Protein AF-A0A976HE38-F1 (afdb_monomer_lite)

Sequence (106 aa):
MKALRLGLVLALLPFAAVAQDRTQTLADIRAELAGLAAEFNALKAELVSSGAAATGAAGGDALQRMDTIEAELSRLTARTEEVELKLNRVVADGTNRIGDIEYRLC

Foldseek 3Di:
DVVVVVVVVVVCVVVVVVVVPPPDDLVNVLVVLVVVLVVLVVVLVVLVVVCVCVPDDVSVVVNVVSVVVNVVSVVVNVVSVVVVVVVVVVVVVVVVVVVVVVVVVD

Secondary structure (DSSP, 8-state):
-HHHHHHHHHTTHHHHHTTS-----HHHHHHHHHHHHHHHHHHHHHHHHTTGGGSSHHHHHHHHHHHHHHHHHHHHHHHHHHHHHHHHHHHHHHHHHHHHHHHHH-

Structure (mmCIF, N/CA/C/O backbone):
data_AF-A0A976HE38-F1
#
_entry.id   AF-A0A976HE38-F1
#
loop_
_atom_site.group_PDB
_atom_site.id
_atom_site.type_symbol
_atom_site.label_atom_id
_atom_site.label_alt_id
_atom_site.label_comp_id
_atom_site.label_asym_id
_atom_site.label_entity_id
_atom_site.label_seq_id
_atom_site.pdbx_PDB_ins_code
_atom_site.Cartn_x
_atom_site.Cartn_y
_atom_site.Cartn_z
_atom_site.occupancy
_atom_site.B_iso_or_equiv
_atom_site.auth_seq_id
_atom_site.auth_comp_id
_atom_site.auth_asym_id
_atom_site.auth_atom_id
_atom_site.pdbx_PDB_model_num
ATOM 1 N N . MET A 1 1 ? -21.098 43.711 -6.796 1.00 48.41 1 MET A N 1
ATOM 2 C CA . MET A 1 1 ? -21.158 42.443 -7.570 1.00 48.41 1 MET A CA 1
ATOM 3 C C . MET A 1 1 ? -19.805 41.931 -8.090 1.00 48.41 1 MET A C 1
ATOM 5 O O . MET A 1 1 ? -19.678 40.727 -8.250 1.00 48.41 1 MET A O 1
ATOM 9 N N . LYS A 1 2 ? -18.779 42.773 -8.327 1.00 43.78 2 LYS A N 1
ATOM 10 C CA . LYS A 1 2 ? -17.435 42.308 -8.752 1.00 43.78 2 LYS A CA 1
ATOM 11 C C . LYS A 1 2 ? -16.617 41.637 -7.629 1.00 43.78 2 LYS A C 1
ATOM 13 O O . LYS A 1 2 ? -15.990 40.618 -7.880 1.00 43.78 2 LYS A O 1
ATOM 18 N N . ALA A 1 3 ? -16.699 42.139 -6.392 1.00 51.00 3 ALA A N 1
ATOM 19 C CA . ALA A 1 3 ? -15.978 41.575 -5.240 1.00 51.00 3 ALA A CA 1
ATOM 20 C C . ALA A 1 3 ? -16.433 40.148 -4.864 1.00 51.00 3 ALA A C 1
ATOM 22 O O . ALA A 1 3 ? -15.611 39.311 -4.509 1.00 51.00 3 ALA A O 1
ATOM 23 N N . LEU A 1 4 ? -17.725 39.838 -5.038 1.00 49.28 4 LEU A N 1
ATOM 24 C CA . LEU A 1 4 ? -18.277 38.503 -4.772 1.00 49.28 4 LEU A CA 1
ATOM 25 C C . LEU A 1 4 ? -17.780 37.452 -5.784 1.00 49.28 4 LEU A C 1
ATOM 27 O O . LEU A 1 4 ? -17.608 36.289 -5.440 1.00 49.28 4 LEU A O 1
ATOM 31 N N . ARG A 1 5 ? -17.494 37.872 -7.026 1.00 51.00 5 ARG A N 1
ATOM 32 C CA . ARG A 1 5 ? -16.925 36.998 -8.064 1.00 51.00 5 ARG A CA 1
ATOM 33 C C . ARG A 1 5 ? -15.441 36.703 -7.826 1.00 51.00 5 ARG A C 1
ATOM 35 O O . ARG A 1 5 ? -14.992 35.624 -8.183 1.00 51.00 5 ARG A O 1
ATOM 42 N N . LEU A 1 6 ? -14.704 37.625 -7.196 1.00 52.66 6 LEU A N 1
ATOM 43 C CA . LEU A 1 6 ? -13.288 37.431 -6.860 1.00 52.66 6 LEU A CA 1
ATOM 44 C C . LEU A 1 6 ? -13.101 36.449 -5.687 1.00 52.66 6 LEU A C 1
ATOM 46 O O . LEU A 1 6 ? -12.193 35.625 -5.717 1.00 52.66 6 LEU A O 1
ATOM 50 N N . GLY A 1 7 ? -13.993 36.493 -4.689 1.00 54.31 7 GLY A N 1
ATOM 51 C CA . GLY A 1 7 ? -13.954 35.583 -3.535 1.00 54.31 7 GLY A CA 1
ATOM 52 C C . GLY A 1 7 ? -14.257 34.122 -3.887 1.00 54.31 7 GLY A C 1
ATOM 53 O O . GLY A 1 7 ? -13.636 33.219 -3.335 1.00 54.31 7 GLY A O 1
ATOM 54 N N . LEU A 1 8 ? -15.149 33.884 -4.856 1.00 54.16 8 LEU A N 1
ATOM 55 C CA . LEU A 1 8 ? -15.492 32.530 -5.310 1.00 54.16 8 LEU A CA 1
ATOM 56 C C . LEU A 1 8 ? -14.338 31.853 -6.072 1.00 54.16 8 LEU A C 1
ATOM 58 O O . LEU A 1 8 ? -14.164 30.644 -5.971 1.00 54.16 8 LEU A O 1
ATOM 62 N N . VAL A 1 9 ? -13.521 32.627 -6.795 1.00 59.25 9 VAL A N 1
ATOM 63 C CA . VAL A 1 9 ? -12.341 32.110 -7.512 1.00 59.25 9 VAL A CA 1
ATOM 64 C C . VAL A 1 9 ? -11.198 31.793 -6.542 1.00 59.25 9 VAL A C 1
ATOM 66 O O . VAL A 1 9 ? -10.513 30.791 -6.718 1.00 59.25 9 VAL A O 1
ATOM 69 N N . LEU A 1 10 ? -11.027 32.588 -5.479 1.00 57.78 10 LEU A N 1
ATOM 70 C CA . LEU A 1 10 ? -9.978 32.36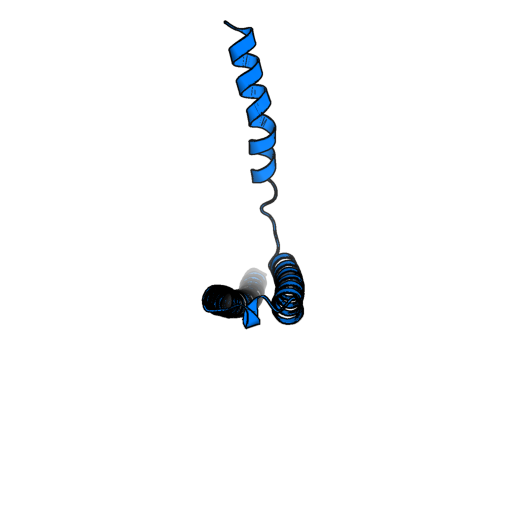7 -4.476 1.00 57.78 10 LEU A CA 1
ATOM 71 C C . LEU A 1 10 ? -10.250 31.128 -3.598 1.00 57.78 10 LEU A C 1
ATOM 73 O O . LEU A 1 10 ? -9.314 30.442 -3.197 1.00 57.78 10 LEU A O 1
ATOM 77 N N . ALA A 1 11 ? -11.524 30.805 -3.351 1.00 59.66 11 ALA A N 1
ATOM 78 C CA . ALA A 1 11 ? -11.938 29.623 -2.589 1.00 59.66 11 ALA A CA 1
ATOM 79 C C . ALA A 1 11 ? -11.774 28.293 -3.353 1.00 59.66 11 ALA A C 1
ATOM 81 O O . ALA A 1 11 ? -11.786 27.231 -2.736 1.00 59.66 11 ALA A O 1
ATOM 82 N N . LEU A 1 12 ? -11.601 28.338 -4.680 1.00 55.34 12 LEU A N 1
ATOM 83 C CA . LEU A 1 12 ? -11.386 27.157 -5.530 1.00 55.34 12 LEU A CA 1
ATOM 84 C C . LEU A 1 12 ? -9.898 26.818 -5.739 1.00 55.34 12 LEU A C 1
ATOM 86 O O . LEU A 1 12 ? -9.580 25.714 -6.177 1.00 55.34 12 LEU A O 1
ATOM 90 N N . LEU A 1 13 ? -8.980 27.723 -5.381 1.00 56.34 13 LEU A N 1
ATOM 91 C CA . LEU A 1 13 ? -7.531 27.495 -5.454 1.00 56.34 13 LEU A CA 1
ATOM 92 C C . LEU A 1 13 ? -7.018 26.286 -4.642 1.00 56.34 13 LEU A C 1
ATOM 94 O O . LEU A 1 13 ? -6.196 25.548 -5.188 1.00 56.34 13 LEU A O 1
ATOM 98 N N . PRO A 1 14 ? -7.479 25.998 -3.404 1.00 56.34 14 PRO A N 1
ATOM 99 C CA . PRO A 1 14 ? -6.986 24.829 -2.671 1.00 56.34 14 PRO A CA 1
ATOM 100 C C . PRO A 1 14 ? -7.443 23.501 -3.297 1.00 56.34 14 PRO A C 1
ATOM 102 O O . PRO A 1 14 ? -6.796 22.478 -3.098 1.00 56.34 14 PRO A O 1
ATOM 105 N N . PHE A 1 15 ? -8.509 23.509 -4.108 1.00 51.31 15 PHE A N 1
ATOM 106 C CA . PHE A 1 15 ? -8.993 22.315 -4.807 1.00 51.31 15 PHE A CA 1
ATOM 107 C C . PHE A 1 15 ? -8.173 21.987 -6.065 1.00 51.31 15 PHE A C 1
ATOM 109 O O . PHE A 1 15 ? -8.123 20.838 -6.493 1.00 51.31 15 PHE A O 1
ATOM 116 N N . ALA A 1 16 ? -7.491 22.978 -6.646 1.00 52.09 16 ALA A N 1
ATOM 117 C CA . ALA A 1 16 ? -6.555 22.757 -7.748 1.00 52.09 16 ALA A CA 1
ATOM 118 C C . ALA A 1 16 ? -5.206 22.189 -7.263 1.00 52.09 16 ALA A C 1
ATOM 120 O O . ALA A 1 16 ? -4.533 21.488 -8.017 1.00 52.09 16 ALA A O 1
ATOM 121 N N . ALA A 1 17 ? -4.831 22.436 -6.001 1.00 51.31 17 ALA A N 1
ATOM 122 C CA . ALA A 1 17 ? -3.572 21.960 -5.422 1.00 51.31 17 ALA A CA 1
ATOM 123 C C . ALA A 1 17 ? -3.561 20.441 -5.153 1.00 51.31 17 ALA A C 1
ATOM 125 O O . ALA A 1 17 ? -2.534 19.797 -5.341 1.00 51.31 17 ALA A O 1
ATOM 126 N N . VAL A 1 18 ? -4.708 19.837 -4.817 1.00 53.69 18 VAL A N 1
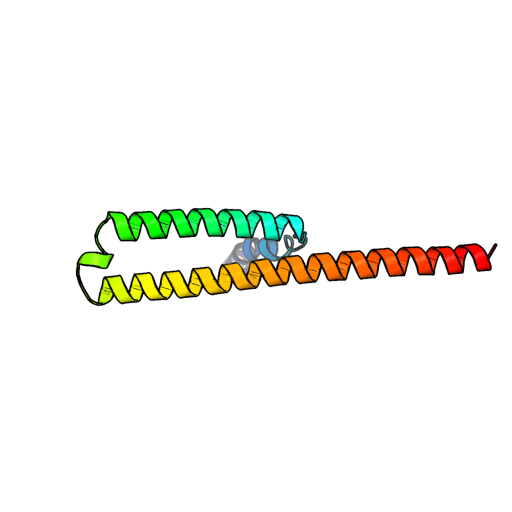ATOM 127 C CA . VAL A 1 18 ? -4.833 18.377 -4.592 1.00 53.69 18 VAL A CA 1
ATOM 128 C C . VAL A 1 18 ? -4.791 17.539 -5.882 1.00 53.69 18 VAL A C 1
ATOM 130 O O . VAL A 1 18 ? -4.829 16.312 -5.833 1.00 53.69 18 VAL A O 1
ATOM 133 N N . ALA A 1 19 ? -4.717 18.177 -7.055 1.00 47.25 19 ALA A N 1
ATOM 134 C CA . ALA A 1 19 ? -4.633 17.486 -8.342 1.00 47.25 19 ALA A CA 1
ATOM 135 C C . ALA A 1 19 ? -3.189 17.253 -8.828 1.00 47.25 19 ALA A C 1
ATOM 137 O O . ALA A 1 19 ? -2.988 16.431 -9.722 1.00 47.25 19 ALA A O 1
ATOM 138 N N . GLN A 1 20 ? -2.196 17.952 -8.262 1.00 43.72 20 GLN A N 1
ATOM 139 C CA . GLN A 1 20 ? -0.795 17.863 -8.702 1.00 43.72 20 GLN A CA 1
ATOM 140 C C . GLN A 1 20 ? 0.018 16.760 -8.003 1.00 43.72 20 GLN A C 1
ATOM 142 O O . GLN A 1 20 ? 1.106 16.434 -8.466 1.00 43.72 20 GLN A O 1
ATOM 147 N N . ASP A 1 21 ? -0.522 16.140 -6.953 1.00 51.12 21 ASP A N 1
ATOM 148 C CA . ASP A 1 21 ? 0.191 15.183 -6.093 1.00 51.12 21 ASP A CA 1
ATOM 149 C C . ASP A 1 21 ? 0.014 13.709 -6.518 1.00 51.12 21 ASP A C 1
ATOM 151 O O . ASP A 1 21 ? -0.008 12.790 -5.709 1.00 51.12 21 ASP A O 1
ATOM 155 N N . ARG A 1 22 ? -0.197 13.453 -7.817 1.00 56.91 22 ARG A N 1
ATOM 156 C CA . ARG A 1 22 ? -0.539 12.110 -8.336 1.00 56.91 22 ARG A CA 1
ATOM 157 C C . ARG A 1 22 ? 0.641 11.324 -8.900 1.00 56.91 22 ARG A C 1
ATOM 159 O O . ARG A 1 22 ? 0.434 10.403 -9.685 1.00 56.91 22 ARG A O 1
ATOM 166 N N . THR A 1 23 ? 1.865 11.654 -8.502 1.00 64.31 23 THR A N 1
ATOM 167 C CA . THR A 1 23 ? 3.039 10.841 -8.861 1.00 64.31 23 THR A CA 1
ATOM 168 C C . THR A 1 23 ? 3.415 9.916 -7.702 1.00 64.31 23 THR A C 1
ATOM 170 O O . THR A 1 23 ? 4.564 9.886 -7.282 1.00 64.31 23 THR A O 1
ATOM 173 N N . GLN A 1 24 ? 2.440 9.186 -7.149 1.00 74.12 24 GLN A N 1
ATOM 174 C CA . GLN A 1 24 ? 2.716 8.123 -6.180 1.00 74.12 24 GLN A CA 1
ATOM 175 C C . GLN A 1 24 ? 3.357 6.931 -6.894 1.00 74.12 24 GLN A C 1
ATOM 177 O O . GLN A 1 24 ? 2.861 6.470 -7.928 1.00 74.12 24 GLN A O 1
ATOM 182 N N . THR A 1 25 ? 4.453 6.417 -6.340 1.00 86.00 25 THR A N 1
ATOM 183 C CA . THR A 1 25 ? 5.063 5.179 -6.830 1.00 86.00 25 THR A CA 1
ATOM 184 C C . THR A 1 25 ? 4.343 3.954 -6.255 1.00 86.00 25 THR A C 1
ATOM 186 O O . THR A 1 25 ? 3.644 4.032 -5.245 1.00 86.00 25 THR A O 1
ATOM 189 N N . LEU A 1 26 ? 4.530 2.780 -6.869 1.00 86.12 26 LEU A N 1
ATOM 190 C CA . LEU A 1 26 ? 4.014 1.509 -6.331 1.00 86.12 26 LEU A CA 1
ATOM 191 C C . LEU A 1 26 ? 4.549 1.210 -4.922 1.00 86.12 26 LEU A C 1
ATOM 193 O O . LEU A 1 26 ? 3.832 0.636 -4.103 1.00 86.12 26 LEU A O 1
ATOM 197 N N . ALA A 1 27 ? 5.789 1.619 -4.636 1.00 85.94 27 ALA A N 1
ATOM 198 C CA . ALA A 1 27 ? 6.399 1.458 -3.322 1.00 85.94 27 ALA A CA 1
ATOM 199 C C . ALA A 1 27 ? 5.688 2.315 -2.265 1.00 85.94 27 ALA A C 1
ATOM 201 O O . ALA A 1 27 ? 5.414 1.819 -1.171 1.00 85.94 27 ALA A O 1
ATOM 202 N N . ASP A 1 28 ? 5.324 3.552 -2.616 1.00 88.44 28 ASP A N 1
ATOM 203 C CA . ASP A 1 28 ? 4.577 4.449 -1.728 1.00 88.44 28 ASP A CA 1
ATOM 204 C C . ASP A 1 28 ? 3.183 3.884 -1.430 1.00 88.44 28 ASP A C 1
ATOM 206 O O . ASP A 1 28 ? 2.791 3.787 -0.270 1.00 88.44 28 ASP A O 1
ATOM 210 N N . ILE A 1 29 ? 2.474 3.404 -2.460 1.00 88.69 29 ILE A N 1
ATOM 211 C CA . ILE A 1 29 ? 1.146 2.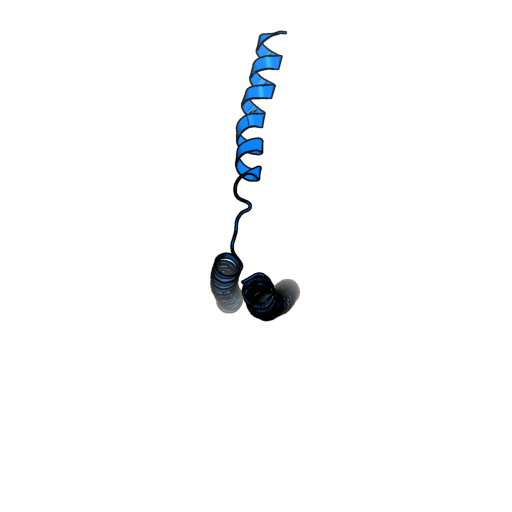786 -2.307 1.00 88.69 29 ILE A CA 1
ATOM 212 C C . ILE A 1 29 ? 1.224 1.542 -1.412 1.00 88.69 29 ILE A C 1
ATOM 214 O O . ILE A 1 29 ? 0.364 1.334 -0.561 1.00 88.69 29 ILE A O 1
ATOM 218 N N . ARG A 1 30 ? 2.257 0.703 -1.557 1.00 88.56 30 ARG A N 1
ATOM 219 C CA . ARG A 1 30 ? 2.444 -0.473 -0.694 1.00 88.56 30 ARG A CA 1
ATOM 220 C C . ARG A 1 30 ? 2.697 -0.080 0.762 1.00 88.56 30 ARG A C 1
ATOM 222 O O . ARG A 1 30 ? 2.153 -0.722 1.660 1.00 88.56 30 ARG A O 1
ATOM 229 N N . ALA A 1 31 ? 3.509 0.951 0.995 1.00 89.94 31 ALA A N 1
ATOM 230 C CA . ALA A 1 31 ? 3.765 1.465 2.337 1.00 89.94 31 ALA A CA 1
ATOM 231 C C . ALA A 1 31 ? 2.482 2.024 2.975 1.00 89.94 31 ALA A C 1
ATOM 233 O O . ALA A 1 31 ? 2.193 1.735 4.136 1.00 89.94 31 ALA A O 1
ATOM 234 N N . GLU A 1 32 ? 1.677 2.747 2.198 1.00 91.69 32 GLU A N 1
ATOM 235 C CA . GLU A 1 32 ? 0.389 3.289 2.632 1.00 91.69 32 GLU A CA 1
ATOM 236 C C . GLU A 1 32 ? -0.628 2.176 2.941 1.00 91.69 32 GLU A C 1
ATOM 238 O O . GLU A 1 32 ? -1.257 2.194 3.998 1.00 91.69 32 GLU A O 1
ATOM 243 N N . LEU A 1 33 ? -0.723 1.140 2.095 1.00 91.69 33 LEU A N 1
ATOM 244 C CA . LEU A 1 33 ? -1.566 -0.038 2.350 1.00 91.69 33 LEU A CA 1
ATOM 245 C C . LEU A 1 33 ? -1.148 -0.793 3.617 1.00 91.69 33 LEU A C 1
ATOM 247 O O . LEU A 1 33 ? -2.010 -1.250 4.368 1.00 91.69 33 LEU A O 1
ATOM 251 N N . ALA A 1 34 ? 0.157 -0.910 3.877 1.00 88.94 34 ALA A N 1
ATOM 252 C CA . ALA A 1 34 ? 0.663 -1.530 5.099 1.00 88.94 34 ALA A CA 1
ATOM 253 C C . ALA A 1 34 ? 0.303 -0.710 6.350 1.00 88.94 34 ALA A C 1
ATOM 255 O O . ALA A 1 34 ? -0.104 -1.286 7.361 1.00 88.94 34 ALA A O 1
ATOM 256 N N . GLY A 1 35 ? 0.400 0.621 6.270 1.00 94.62 35 GLY A N 1
ATOM 257 C CA . GLY A 1 35 ? -0.054 1.526 7.328 1.00 94.62 35 GLY A CA 1
ATOM 258 C C . GLY A 1 35 ? -1.553 1.387 7.596 1.00 94.62 35 GLY A C 1
ATOM 259 O O . GLY A 1 35 ? -1.962 1.149 8.732 1.00 94.62 35 GLY A O 1
ATOM 260 N N . LEU A 1 36 ? -2.366 1.414 6.538 1.00 92.69 36 LEU A N 1
ATOM 261 C CA . LEU A 1 36 ? -3.819 1.277 6.636 1.00 92.69 36 LEU A CA 1
ATOM 262 C C . LEU A 1 36 ? -4.239 -0.081 7.222 1.00 92.69 36 LEU A C 1
ATOM 264 O O . LEU A 1 36 ? -5.167 -0.149 8.026 1.00 92.69 36 LEU A O 1
ATOM 268 N N . ALA A 1 37 ? -3.537 -1.163 6.874 1.00 90.75 37 ALA A N 1
ATOM 269 C CA . ALA A 1 37 ? -3.766 -2.478 7.467 1.00 90.75 37 ALA A CA 1
ATOM 270 C C . ALA A 1 37 ? -3.448 -2.503 8.975 1.00 90.75 37 ALA A C 1
ATOM 272 O O . ALA A 1 37 ? -4.168 -3.138 9.749 1.00 90.75 37 ALA A O 1
ATOM 273 N N . ALA A 1 38 ? -2.395 -1.806 9.414 1.00 94.31 38 ALA A N 1
ATOM 274 C CA . ALA A 1 38 ? -2.055 -1.701 10.831 1.00 94.31 38 ALA A CA 1
ATOM 275 C C . ALA A 1 38 ? -3.114 -0.909 11.617 1.00 94.31 38 ALA A C 1
ATOM 277 O O . ALA A 1 38 ? -3.558 -1.364 12.673 1.00 94.31 38 ALA A O 1
ATOM 278 N N . GLU A 1 39 ? -3.565 0.227 11.080 1.00 94.62 39 GLU A N 1
ATOM 279 C CA . GLU A 1 39 ? -4.638 1.038 11.674 1.00 94.62 39 GLU A CA 1
ATOM 280 C C . GLU A 1 39 ? -5.960 0.268 11.750 1.00 94.62 39 GLU A C 1
ATOM 282 O O . GLU A 1 39 ? -6.625 0.254 12.787 1.00 94.62 39 GLU A O 1
ATOM 287 N N . PHE A 1 40 ? -6.314 -0.443 10.678 1.00 91.88 40 PHE A N 1
ATOM 288 C CA . PHE A 1 40 ? -7.506 -1.281 10.637 1.00 91.88 40 PHE A CA 1
ATOM 289 C C . PHE A 1 40 ? -7.473 -2.379 11.713 1.00 91.88 40 PHE A C 1
ATOM 291 O O . PHE A 1 40 ? -8.454 -2.580 12.432 1.00 91.88 40 PHE A O 1
ATOM 298 N N . ASN A 1 41 ? -6.333 -3.059 11.873 1.00 91.19 41 ASN A N 1
ATOM 299 C CA . ASN A 1 41 ? -6.160 -4.084 12.902 1.00 91.19 41 ASN A CA 1
ATOM 300 C C . ASN A 1 41 ? -6.254 -3.511 14.321 1.00 91.19 41 ASN A C 1
ATOM 302 O O . ASN A 1 41 ? -6.851 -4.142 15.197 1.00 91.19 41 ASN A O 1
AT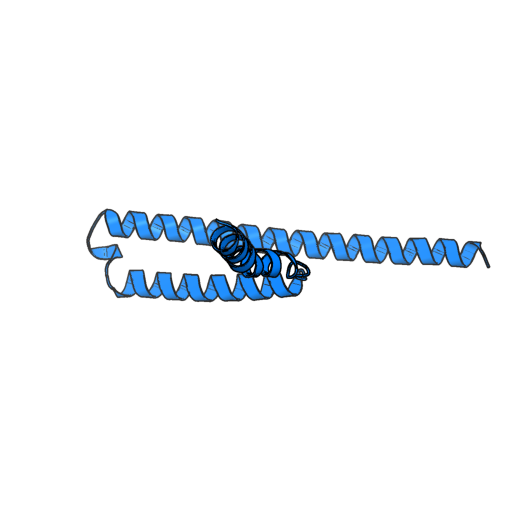OM 306 N N . ALA A 1 42 ? -5.714 -2.311 14.548 1.00 92.12 42 ALA A N 1
ATOM 307 C CA . ALA A 1 42 ? -5.858 -1.615 15.822 1.00 92.12 42 ALA A CA 1
ATOM 308 C C . ALA A 1 42 ? -7.334 -1.305 16.125 1.00 92.12 42 ALA A C 1
ATOM 310 O O . ALA A 1 42 ? -7.812 -1.608 17.219 1.00 92.12 42 ALA A O 1
ATOM 311 N N . LEU A 1 43 ? -8.082 -0.804 15.136 1.00 88.94 43 LEU A N 1
ATOM 312 C CA . LEU A 1 43 ? -9.512 -0.520 15.278 1.00 88.94 43 LEU A CA 1
ATOM 313 C C . LEU A 1 43 ? -10.332 -1.798 15.522 1.00 88.94 43 LEU A C 1
ATOM 315 O O . LEU A 1 43 ? -11.251 -1.805 16.341 1.00 88.94 43 LEU A O 1
ATOM 319 N N . LYS A 1 44 ? -9.983 -2.905 14.852 1.00 85.81 44 LYS A N 1
ATOM 320 C CA . LYS A 1 44 ? -10.609 -4.222 15.069 1.00 85.81 44 LYS A CA 1
ATOM 321 C C . LYS A 1 44 ? -10.393 -4.691 16.504 1.00 85.81 44 LYS A C 1
ATOM 323 O O . LYS A 1 44 ? -11.340 -5.121 17.160 1.00 85.81 44 LYS A O 1
ATOM 328 N N . ALA A 1 45 ? -9.167 -4.561 17.007 1.00 86.94 45 ALA A N 1
ATOM 329 C CA . ALA A 1 45 ? -8.829 -4.909 18.380 1.00 86.94 45 ALA A CA 1
ATOM 330 C C . ALA A 1 45 ? -9.577 -4.034 19.398 1.00 86.94 45 ALA A C 1
ATOM 332 O O . ALA A 1 45 ? -10.078 -4.561 20.390 1.00 86.94 45 ALA A O 1
ATOM 333 N N . GLU A 1 46 ? -9.715 -2.731 19.141 1.00 87.62 46 GLU A N 1
ATOM 334 C CA . GLU A 1 46 ? -10.495 -1.815 19.981 1.00 87.62 46 GLU A CA 1
ATOM 335 C C . GLU A 1 46 ? -11.989 -2.178 20.001 1.00 87.62 46 GLU A C 1
ATOM 337 O O . GLU A 1 46 ? -12.613 -2.203 21.064 1.00 87.62 46 GLU A O 1
ATOM 342 N N . LEU A 1 47 ? -12.570 -2.538 18.854 1.00 82.62 47 LEU A N 1
ATOM 343 C CA . LEU A 1 47 ? -13.981 -2.923 18.754 1.00 82.62 47 LEU A CA 1
ATOM 344 C C . LEU A 1 47 ? -14.282 -4.259 19.460 1.00 82.62 47 LEU A C 1
ATOM 346 O O . LEU A 1 47 ? -15.331 -4.417 20.090 1.00 82.62 47 LEU A O 1
ATOM 350 N N . VAL A 1 48 ? -13.340 -5.206 19.406 1.00 79.94 48 VAL A N 1
ATOM 351 C CA . VAL A 1 48 ? -13.409 -6.469 20.158 1.00 79.94 48 VAL A CA 1
ATOM 352 C C . VAL A 1 48 ? -13.227 -6.223 21.662 1.00 79.94 48 VAL A C 1
ATOM 354 O O . VAL A 1 48 ? -14.005 -6.733 22.467 1.00 79.94 48 VAL A O 1
ATOM 357 N N . SER A 1 49 ? -12.238 -5.409 22.041 1.00 80.12 49 SER A N 1
ATOM 358 C CA . SER A 1 49 ? -11.896 -5.047 23.427 1.00 80.12 49 SER A CA 1
ATOM 359 C C . SER A 1 49 ? -13.005 -4.265 24.139 1.00 80.12 49 SER A C 1
ATOM 361 O O . SER A 1 49 ? -13.340 -4.558 25.286 1.00 80.12 49 SER A O 1
ATOM 363 N N . SER A 1 50 ? -13.631 -3.309 23.446 1.00 76.25 50 SER A N 1
ATOM 364 C CA . SER A 1 50 ? -14.733 -2.491 23.973 1.00 76.25 50 SER A CA 1
ATOM 365 C C . SER A 1 50 ? -16.026 -3.282 24.198 1.00 76.25 50 SER A C 1
ATOM 367 O O . SER A 1 50 ? -16.998 -2.739 24.723 1.00 76.25 50 SER A O 1
ATOM 369 N N . GLY A 1 51 ? -16.067 -4.560 23.804 1.00 65.31 51 GLY A N 1
ATOM 370 C CA . GLY A 1 51 ? -17.251 -5.399 23.946 1.00 65.31 51 GLY A CA 1
ATOM 371 C C . GLY A 1 51 ? -18.416 -4.950 23.063 1.00 65.31 51 GLY A C 1
ATOM 372 O O . GLY A 1 51 ? -19.515 -5.473 23.220 1.00 65.31 51 GLY A O 1
ATOM 373 N N . ALA A 1 52 ? -18.207 -4.035 22.109 1.00 60.06 52 ALA A N 1
ATOM 374 C CA . ALA A 1 52 ? -19.229 -3.650 21.136 1.00 60.06 52 ALA A CA 1
ATOM 375 C C . ALA A 1 52 ? -19.685 -4.858 20.298 1.00 60.06 52 ALA A C 1
ATOM 377 O O . ALA A 1 52 ? -20.863 -4.972 19.977 1.00 60.06 52 ALA A O 1
ATOM 378 N N . ALA A 1 53 ? -18.789 -5.820 20.043 1.00 55.75 53 ALA A N 1
ATOM 379 C CA . ALA A 1 53 ? -19.133 -7.125 19.471 1.00 55.75 53 ALA A CA 1
ATOM 380 C C . ALA A 1 53 ? -20.027 -7.993 20.393 1.00 55.75 53 ALA A C 1
ATOM 382 O O . ALA A 1 53 ? -20.753 -8.856 19.906 1.00 55.75 53 ALA A O 1
ATOM 383 N N . ALA A 1 54 ? -20.005 -7.763 21.711 1.00 57.41 54 ALA A N 1
ATOM 384 C CA . ALA A 1 54 ? -20.779 -8.504 22.710 1.00 57.41 54 ALA A CA 1
ATOM 385 C C . ALA A 1 54 ? -22.168 -7.897 23.007 1.00 57.41 54 ALA A C 1
ATOM 387 O O . ALA A 1 54 ? -23.007 -8.579 23.594 1.00 57.41 54 ALA A O 1
ATOM 388 N N . THR A 1 55 ? -22.455 -6.651 22.599 1.00 58.16 55 THR A N 1
ATOM 389 C CA . THR A 1 55 ? -23.719 -5.952 22.928 1.00 58.16 55 THR A CA 1
ATOM 390 C C . THR A 1 55 ? -24.885 -6.204 21.955 1.00 58.16 55 THR A C 1
ATOM 392 O O . THR A 1 55 ? -25.956 -5.624 22.130 1.00 58.16 55 THR A O 1
ATOM 395 N N . GLY A 1 56 ? -24.747 -7.109 20.975 1.00 63.06 56 GLY A N 1
ATOM 396 C CA . GLY A 1 56 ? -25.857 -7.605 20.143 1.00 63.06 56 GLY A CA 1
ATOM 397 C C . GLY A 1 56 ? -25.613 -7.537 18.629 1.00 63.06 56 GLY A C 1
ATOM 398 O O . GLY A 1 56 ? -24.491 -7.343 18.170 1.00 63.06 56 GLY A O 1
ATOM 399 N N . ALA A 1 57 ? -26.684 -7.686 17.836 1.00 62.88 57 ALA A N 1
ATOM 400 C CA . ALA A 1 57 ? -26.642 -7.830 16.371 1.00 62.88 57 ALA A CA 1
ATOM 401 C C . ALA A 1 57 ? -25.892 -6.706 15.619 1.00 62.88 57 ALA A C 1
ATOM 403 O O . ALA A 1 57 ? -25.304 -6.963 14.572 1.00 62.88 57 ALA A O 1
ATOM 404 N N . ALA A 1 58 ? -25.862 -5.482 16.158 1.00 63.47 58 ALA A N 1
ATOM 405 C CA . ALA A 1 58 ? -25.149 -4.350 15.559 1.00 63.47 58 ALA A CA 1
ATOM 406 C C . ALA A 1 58 ? -23.613 -4.468 15.659 1.00 63.47 58 ALA A C 1
ATOM 408 O O . ALA A 1 58 ? -22.904 -4.022 14.760 1.00 63.47 58 ALA A O 1
ATOM 409 N N . GLY A 1 59 ? -23.094 -5.099 16.718 1.00 66.00 59 GLY A N 1
ATOM 410 C CA . GLY A 1 59 ? -21.663 -5.363 16.880 1.00 66.00 59 GLY A CA 1
ATOM 411 C C . GLY A 1 59 ? -21.149 -6.450 15.942 1.00 66.00 59 GLY A C 1
ATOM 412 O O . GLY A 1 59 ? -20.060 -6.326 15.388 1.00 66.00 59 GLY A O 1
ATOM 413 N N . GLY A 1 60 ? -21.969 -7.482 15.715 1.00 72.75 60 GLY A N 1
ATOM 414 C CA . GLY A 1 60 ? -21.694 -8.531 14.732 1.00 72.75 60 GLY A CA 1
ATOM 415 C C . GLY A 1 60 ? -21.696 -8.013 13.289 1.00 72.75 60 GLY A C 1
ATOM 416 O O . GLY A 1 60 ? -20.802 -8.362 12.524 1.00 72.75 60 GLY A O 1
ATOM 417 N N . ASP A 1 61 ? -22.639 -7.129 12.931 1.00 80.62 61 ASP A N 1
ATOM 418 C CA . ASP A 1 61 ? -22.674 -6.489 11.603 1.00 80.62 61 ASP A CA 1
ATOM 419 C C . ASP A 1 61 ? -21.453 -5.583 11.364 1.00 80.62 61 ASP A C 1
ATOM 421 O O . ASP A 1 61 ? -20.836 -5.628 10.298 1.00 80.62 61 ASP A O 1
ATOM 425 N N . ALA A 1 62 ? -21.043 -4.812 12.377 1.00 81.25 62 ALA A N 1
ATOM 426 C CA . ALA A 1 62 ? -19.829 -4.002 12.305 1.00 81.25 62 ALA A CA 1
ATOM 427 C C . ALA A 1 62 ? -18.574 -4.868 12.110 1.00 81.25 62 ALA A C 1
ATOM 429 O O . ALA A 1 62 ? -17.769 -4.578 11.226 1.00 81.25 62 ALA A O 1
ATOM 430 N N . LEU A 1 63 ? -18.433 -5.958 12.871 1.00 83.12 63 LEU A N 1
ATOM 431 C CA . LEU A 1 63 ? -17.289 -6.865 12.753 1.00 83.12 63 LEU A CA 1
ATOM 432 C C . LEU A 1 63 ? -17.235 -7.539 11.371 1.00 83.12 63 LEU A C 1
ATOM 434 O O . LEU A 1 63 ? -16.176 -7.602 10.755 1.00 83.12 63 LEU A O 1
ATOM 438 N N . GLN A 1 64 ? -18.383 -7.945 10.825 1.00 85.88 64 GLN A N 1
ATOM 439 C CA . GLN A 1 64 ? -18.453 -8.555 9.495 1.00 85.88 64 GLN A CA 1
ATOM 440 C C . GLN A 1 64 ? -18.142 -7.561 8.363 1.00 85.88 64 GLN A C 1
ATOM 442 O O . GLN A 1 64 ? -17.504 -7.911 7.363 1.00 85.88 64 GLN A O 1
ATOM 447 N N . ARG A 1 65 ? -18.549 -6.294 8.516 1.00 87.19 65 ARG A N 1
ATOM 448 C CA . ARG A 1 65 ? -18.130 -5.208 7.615 1.00 87.19 65 ARG A CA 1
ATOM 449 C C . ARG A 1 65 ? -16.626 -4.978 7.674 1.00 87.19 65 ARG A C 1
ATOM 451 O O . ARG A 1 65 ? -16.010 -4.781 6.630 1.00 87.19 65 ARG A O 1
ATOM 458 N N . MET A 1 66 ? -16.038 -5.041 8.866 1.00 86.50 66 MET A N 1
ATOM 459 C CA . MET A 1 66 ? -14.590 -4.961 9.043 1.00 86.50 66 MET A CA 1
ATOM 460 C C . MET A 1 66 ? -13.894 -6.128 8.334 1.00 86.50 66 MET A C 1
ATOM 462 O O . MET A 1 66 ? -13.037 -5.881 7.492 1.00 86.50 66 MET A O 1
ATOM 466 N N . ASP A 1 67 ? -14.313 -7.373 8.557 1.00 88.38 67 ASP A N 1
ATOM 467 C CA . ASP A 1 67 ? -13.730 -8.538 7.870 1.00 88.38 67 ASP A CA 1
ATOM 468 C C . ASP A 1 67 ? -13.804 -8.413 6.335 1.00 88.38 67 ASP A C 1
ATOM 470 O O . ASP A 1 67 ? -12.874 -8.781 5.617 1.00 88.38 67 ASP A O 1
ATOM 474 N N . THR A 1 68 ? -14.885 -7.824 5.813 1.00 93.31 68 THR A N 1
ATOM 475 C CA . THR A 1 68 ? -15.018 -7.534 4.375 1.00 93.31 68 THR A CA 1
ATOM 476 C C . THR A 1 68 ? -13.982 -6.508 3.898 1.00 93.31 68 THR A C 1
ATOM 478 O O . THR A 1 68 ? -13.393 -6.672 2.830 1.00 93.31 68 THR A O 1
ATOM 481 N N . ILE A 1 69 ? -13.732 -5.455 4.681 1.00 91.25 69 ILE A N 1
ATOM 482 C CA . ILE A 1 69 ? -12.707 -4.445 4.374 1.00 91.25 69 ILE A CA 1
ATOM 483 C C . ILE A 1 6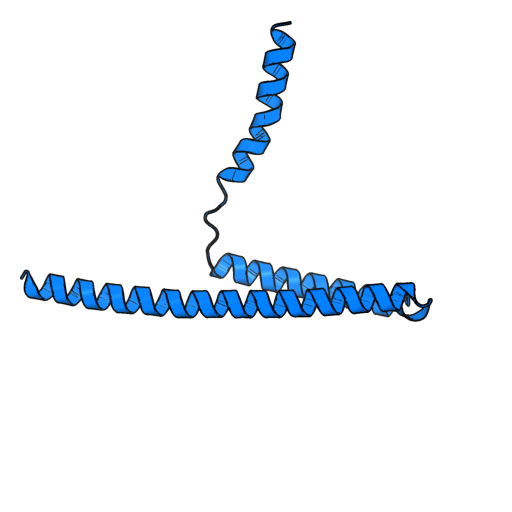9 ? -11.305 -5.064 4.422 1.00 91.25 69 ILE A C 1
ATOM 485 O O . ILE A 1 69 ? -10.500 -4.796 3.533 1.00 91.25 69 ILE A O 1
ATOM 489 N N . GLU A 1 70 ? -11.023 -5.927 5.401 1.00 92.62 70 GLU A N 1
ATOM 490 C CA . GLU A 1 70 ? -9.756 -6.667 5.498 1.00 92.62 70 GLU A CA 1
ATOM 491 C C . GLU A 1 70 ? -9.501 -7.509 4.239 1.00 92.62 70 GLU A C 1
ATOM 493 O O . GLU A 1 70 ? -8.405 -7.486 3.671 1.00 92.62 70 GLU A O 1
ATOM 498 N N . ALA A 1 71 ? -10.538 -8.194 3.749 1.00 94.12 71 ALA A N 1
ATOM 499 C CA . ALA A 1 71 ? -10.459 -8.978 2.522 1.00 94.12 71 ALA A CA 1
ATOM 500 C C . ALA A 1 71 ? -10.156 -8.108 1.288 1.00 94.12 71 ALA A C 1
ATOM 502 O O . ALA A 1 71 ? -9.309 -8.473 0.468 1.00 94.12 71 ALA A O 1
ATOM 503 N N . GLU A 1 72 ? -10.792 -6.940 1.153 1.00 94.50 72 GLU A N 1
ATOM 504 C CA . GLU A 1 72 ? -10.507 -6.020 0.043 1.00 94.50 72 GLU A CA 1
ATOM 505 C C . GLU A 1 72 ? -9.121 -5.361 0.163 1.00 94.50 72 GLU A C 1
ATOM 507 O O . GLU A 1 72 ? -8.444 -5.201 -0.854 1.00 94.50 72 GLU A O 1
ATOM 512 N N . LEU A 1 73 ? -8.644 -5.051 1.375 1.00 93.50 73 LEU A N 1
ATOM 513 C CA . LEU A 1 73 ? -7.273 -4.570 1.604 1.00 93.50 73 LEU A CA 1
ATOM 514 C C . LEU A 1 73 ? -6.230 -5.621 1.205 1.00 93.50 73 LEU A C 1
ATOM 516 O O . LEU A 1 73 ? -5.253 -5.307 0.517 1.00 93.50 73 LEU A O 1
ATOM 520 N N . SER A 1 74 ? -6.458 -6.882 1.578 1.00 91.19 74 SER A N 1
ATOM 521 C CA . SER A 1 74 ? -5.612 -8.005 1.162 1.00 91.19 74 SER A CA 1
ATOM 522 C C . SER A 1 74 ? -5.600 -8.154 -0.363 1.00 91.19 74 SER A C 1
ATOM 524 O O . SER A 1 74 ? -4.540 -8.254 -0.987 1.00 91.19 74 SER A O 1
ATOM 526 N N . ARG A 1 75 ? -6.773 -8.065 -0.998 1.00 94.62 75 ARG A N 1
ATOM 527 C CA . ARG A 1 75 ? -6.914 -8.120 -2.457 1.00 94.62 75 ARG A CA 1
ATOM 528 C C . ARG A 1 75 ? -6.205 -6.964 -3.162 1.00 94.62 75 ARG A C 1
ATOM 530 O O . ARG A 1 75 ? -5.589 -7.181 -4.207 1.00 94.62 75 ARG A O 1
ATOM 537 N N . LEU A 1 76 ? -6.296 -5.749 -2.626 1.00 94.19 76 LEU A N 1
ATOM 538 C CA . LEU A 1 76 ? -5.619 -4.578 -3.178 1.00 94.19 76 LEU A CA 1
ATOM 539 C C . LEU A 1 76 ? -4.098 -4.711 -3.048 1.00 94.19 76 LEU A C 1
ATOM 541 O O . LEU A 1 76 ? -3.387 -4.453 -4.013 1.00 94.19 76 LEU A O 1
ATOM 545 N N . THR A 1 77 ? -3.613 -5.218 -1.914 1.00 92.12 77 THR A N 1
ATOM 546 C CA . THR A 1 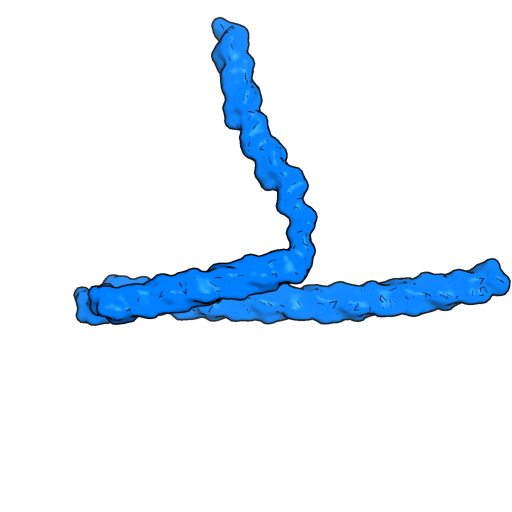77 ? -2.192 -5.545 -1.717 1.00 92.12 77 THR A CA 1
ATOM 547 C C . THR A 1 77 ? -1.702 -6.538 -2.775 1.00 92.12 77 THR A C 1
ATOM 549 O O . THR A 1 77 ? -0.719 -6.266 -3.461 1.00 92.12 77 THR A O 1
ATOM 552 N N . ALA A 1 78 ? -2.440 -7.630 -3.002 1.00 94.25 78 ALA A N 1
ATOM 553 C CA . ALA A 1 78 ? -2.091 -8.619 -4.025 1.00 94.25 78 ALA A CA 1
ATOM 554 C C . ALA A 1 78 ? -2.078 -8.028 -5.450 1.00 94.25 78 ALA A C 1
ATOM 556 O O . ALA A 1 78 ? -1.223 -8.365 -6.269 1.00 94.25 78 ALA A O 1
ATOM 557 N N . ARG A 1 79 ? -3.010 -7.115 -5.761 1.00 94.31 79 ARG A N 1
ATOM 558 C CA . ARG A 1 79 ? -3.029 -6.397 -7.047 1.00 94.31 79 ARG A CA 1
ATOM 559 C C . ARG A 1 79 ? -1.805 -5.500 -7.216 1.00 94.31 79 ARG A C 1
ATOM 561 O O . ARG A 1 79 ? -1.243 -5.460 -8.307 1.00 94.31 79 ARG A O 1
ATOM 568 N N . THR A 1 80 ? -1.396 -4.797 -6.162 1.00 93.00 80 THR A N 1
ATOM 569 C CA . THR A 1 80 ? -0.199 -3.943 -6.167 1.00 93.00 80 THR A CA 1
ATOM 570 C C . THR A 1 80 ? 1.056 -4.769 -6.454 1.00 93.00 80 THR A C 1
ATOM 572 O O . THR A 1 80 ? 1.836 -4.403 -7.333 1.00 93.00 80 THR A O 1
ATOM 575 N N . GLU A 1 81 ? 1.204 -5.930 -5.812 1.00 92.88 81 GLU A N 1
ATOM 576 C CA . GLU A 1 81 ? 2.316 -6.860 -6.069 1.00 92.88 81 GLU A CA 1
ATOM 577 C C . GLU A 1 81 ? 2.294 -7.411 -7.505 1.00 92.88 81 GLU A C 1
ATOM 579 O O . GLU A 1 81 ? 3.324 -7.479 -8.179 1.00 92.88 81 GLU A O 1
ATOM 584 N N . GLU A 1 82 ? 1.114 -7.762 -8.027 1.00 94.81 82 GLU A N 1
ATOM 585 C CA . GLU A 1 82 ? 0.963 -8.208 -9.416 1.00 94.81 82 GLU A CA 1
ATOM 586 C C . GLU A 1 82 ? 1.426 -7.131 -10.412 1.00 94.81 82 GLU A C 1
ATOM 588 O O . GLU A 1 82 ? 2.096 -7.439 -11.406 1.00 94.81 82 GLU A O 1
ATOM 593 N N . VAL A 1 83 ? 1.069 -5.869 -10.160 1.00 94.62 83 VAL A N 1
ATOM 594 C CA . VAL A 1 83 ? 1.472 -4.736 -11.002 1.00 94.62 83 VAL A CA 1
ATOM 595 C C . VAL A 1 83 ? 2.981 -4.515 -10.932 1.00 94.62 83 VAL A C 1
ATOM 597 O O . VAL A 1 83 ? 3.600 -4.356 -11.984 1.00 94.62 83 VAL A O 1
ATOM 600 N N . GLU A 1 84 ? 3.587 -4.572 -9.746 1.00 91.94 84 GLU A N 1
ATOM 601 C CA . GLU A 1 84 ? 5.042 -4.464 -9.575 1.00 91.94 84 GLU A CA 1
ATOM 602 C C . GLU A 1 84 ? 5.784 -5.543 -10.382 1.00 91.94 84 GLU A C 1
ATOM 604 O O . GLU A 1 84 ? 6.696 -5.246 -11.159 1.00 91.94 84 GLU A O 1
ATOM 609 N N . LEU A 1 85 ? 5.333 -6.798 -10.297 1.00 94.19 85 LEU A N 1
ATOM 610 C CA . LEU A 1 85 ? 5.921 -7.906 -11.055 1.00 94.19 85 LEU A CA 1
ATOM 611 C C . LEU A 1 85 ? 5.785 -7.728 -12.572 1.00 94.19 85 LEU A C 1
ATOM 613 O O . LEU A 1 85 ? 6.700 -8.080 -13.325 1.00 94.19 85 LEU A O 1
ATOM 617 N N . LYS A 1 86 ? 4.644 -7.211 -13.043 1.00 94.50 86 LYS A N 1
ATOM 618 C CA . LYS A 1 86 ? 4.438 -6.911 -14.468 1.00 94.50 86 LYS A CA 1
ATOM 619 C C . LYS A 1 86 ? 5.340 -5.773 -14.928 1.00 94.50 86 LYS A C 1
ATOM 621 O O . LYS A 1 86 ? 5.954 -5.897 -15.985 1.00 94.50 86 LYS A O 1
ATOM 626 N N . LEU A 1 87 ? 5.444 -4.706 -14.140 1.00 93.44 87 LEU A N 1
ATOM 627 C CA . LEU A 1 87 ? 6.293 -3.561 -14.448 1.00 93.44 87 LEU A CA 1
ATOM 628 C C . LEU A 1 87 ? 7.755 -3.993 -14.584 1.00 93.44 87 LEU A C 1
ATOM 630 O O . LEU A 1 87 ? 8.380 -3.703 -15.600 1.00 93.44 87 LEU A O 1
ATOM 634 N N . ASN A 1 88 ? 8.261 -4.775 -13.628 1.00 93.12 88 ASN A N 1
ATOM 635 C CA . ASN A 1 88 ? 9.631 -5.289 -13.661 1.00 93.12 88 ASN A CA 1
ATOM 636 C C . ASN A 1 88 ? 9.914 -6.119 -14.923 1.00 93.12 88 ASN A C 1
ATOM 638 O O . ASN A 1 88 ? 10.976 -5.979 -15.529 1.00 93.12 88 ASN A O 1
ATOM 642 N N . ARG A 1 89 ? 8.952 -6.937 -15.374 1.00 94.38 89 ARG A N 1
ATOM 643 C CA . ARG A 1 89 ? 9.076 -7.681 -16.640 1.00 94.38 89 ARG A CA 1
ATOM 644 C C . ARG A 1 89 ? 9.125 -6.767 -17.860 1.00 94.38 89 ARG A C 1
ATOM 646 O O . ARG A 1 89 ? 9.948 -6.997 -18.739 1.00 94.38 89 ARG A O 1
ATOM 653 N N . VAL A 1 90 ? 8.264 -5.752 -17.919 1.00 95.12 90 VAL A N 1
ATOM 654 C CA . VAL A 1 90 ? 8.234 -4.796 -19.038 1.00 95.12 90 VAL A CA 1
ATOM 655 C C . VAL A 1 90 ? 9.526 -3.987 -19.100 1.00 95.12 90 VAL A C 1
ATOM 657 O O . VAL A 1 90 ? 10.064 -3.798 -20.186 1.00 95.12 90 VAL A O 1
ATOM 660 N N . VAL A 1 91 ? 10.048 -3.547 -17.952 1.00 94.88 91 VAL A N 1
ATOM 661 C CA . VAL A 1 91 ? 11.328 -2.830 -17.881 1.00 94.88 91 VAL A CA 1
ATOM 662 C C . VAL A 1 91 ? 12.465 -3.724 -18.366 1.00 94.88 91 VAL A C 1
ATOM 664 O O . VAL A 1 91 ? 13.215 -3.311 -19.242 1.00 94.88 91 VAL A O 1
ATOM 667 N N . ALA A 1 92 ? 12.554 -4.964 -17.877 1.00 94.38 92 ALA A N 1
ATOM 668 C CA . ALA A 1 92 ? 13.596 -5.897 -18.301 1.00 94.38 92 ALA A CA 1
ATOM 669 C C . ALA A 1 92 ? 13.533 -6.209 -19.809 1.00 94.38 92 ALA A C 1
ATOM 671 O O . ALA A 1 92 ? 14.557 -6.158 -20.490 1.00 94.38 92 ALA A O 1
ATOM 672 N N . ASP A 1 93 ? 12.342 -6.494 -20.347 1.00 96.12 93 ASP A N 1
ATOM 673 C CA . ASP A 1 93 ? 12.156 -6.724 -21.787 1.00 96.12 93 ASP A CA 1
ATOM 674 C C . ASP A 1 93 ? 12.510 -5.477 -22.609 1.00 96.12 93 ASP A C 1
ATOM 676 O O . ASP A 1 93 ? 13.254 -5.562 -23.585 1.00 96.12 93 ASP A O 1
ATOM 680 N N . GLY A 1 94 ? 12.044 -4.303 -22.176 1.00 94.75 94 GLY A N 1
ATOM 681 C CA . GLY A 1 94 ? 12.345 -3.025 -22.814 1.00 94.75 94 GLY A CA 1
ATOM 682 C C . GLY A 1 94 ? 13.845 -2.745 -22.866 1.00 94.75 94 GLY A C 1
ATOM 683 O O . GLY A 1 94 ? 14.366 -2.431 -23.934 1.00 94.75 94 GLY A O 1
ATOM 684 N N . THR A 1 95 ? 14.555 -2.926 -21.750 1.00 94.75 95 THR A N 1
ATOM 685 C CA . THR A 1 95 ? 16.014 -2.765 -21.678 1.00 94.75 95 THR A CA 1
ATOM 686 C C . THR A 1 95 ? 16.736 -3.734 -22.613 1.00 94.75 95 THR A C 1
ATOM 688 O O . THR A 1 95 ? 17.624 -3.311 -23.350 1.00 94.75 95 THR A O 1
ATOM 691 N N . ASN A 1 96 ? 16.329 -5.006 -22.651 1.00 94.62 96 ASN A N 1
ATOM 692 C CA . ASN A 1 96 ? 16.940 -5.996 -23.542 1.00 94.62 96 ASN A CA 1
ATOM 693 C C . ASN A 1 96 ? 16.725 -5.651 -25.022 1.00 94.62 96 ASN A C 1
ATOM 695 O O . ASN A 1 96 ? 17.652 -5.739 -25.825 1.00 94.62 96 ASN A O 1
ATOM 699 N N . ARG A 1 97 ? 15.510 -5.231 -25.390 1.00 94.31 97 ARG A N 1
ATOM 700 C CA . ARG A 1 97 ? 15.176 -4.860 -26.772 1.00 94.31 97 ARG A CA 1
ATOM 701 C C . ARG A 1 97 ? 15.876 -3.584 -27.220 1.00 94.31 97 ARG A C 1
ATOM 703 O O . ARG A 1 97 ? 16.299 -3.508 -28.368 1.00 94.31 97 ARG A O 1
ATOM 710 N N . ILE A 1 98 ? 15.997 -2.594 -26.336 1.00 94.88 98 ILE A N 1
ATOM 711 C CA . ILE A 1 98 ? 16.770 -1.379 -26.615 1.00 94.88 98 ILE A CA 1
ATOM 712 C C . ILE A 1 98 ? 18.238 -1.745 -26.839 1.00 94.88 98 ILE A C 1
ATOM 714 O O . ILE A 1 98 ? 18.801 -1.330 -27.846 1.00 94.88 98 ILE A O 1
ATOM 718 N N . GLY A 1 99 ? 18.816 -2.594 -25.984 1.00 93.81 99 GLY A N 1
ATOM 719 C CA . GLY A 1 99 ? 20.193 -3.064 -26.149 1.00 93.81 99 GLY A CA 1
ATOM 720 C C . GLY A 1 99 ? 20.432 -3.803 -27.471 1.00 93.81 99 GLY A C 1
ATOM 721 O O . GLY A 1 99 ? 21.449 -3.576 -28.120 1.00 93.81 99 GLY A O 1
ATOM 722 N N . ASP A 1 100 ? 19.484 -4.636 -27.917 1.00 95.88 100 ASP A N 1
ATOM 723 C CA . ASP A 1 100 ? 19.560 -5.288 -29.236 1.00 95.88 100 ASP A CA 1
ATOM 724 C C . ASP A 1 100 ? 19.558 -4.267 -30.383 1.00 95.88 100 ASP A C 1
ATOM 726 O O . ASP A 1 100 ? 20.364 -4.358 -31.309 1.00 95.88 100 ASP A O 1
ATOM 730 N N . ILE A 1 101 ? 18.681 -3.262 -30.315 1.00 95.69 101 ILE A N 1
ATOM 731 C CA . ILE A 1 101 ? 18.609 -2.207 -31.333 1.00 95.69 101 ILE A CA 1
ATOM 732 C C . ILE A 1 101 ? 19.906 -1.393 -31.354 1.00 95.69 101 ILE A C 1
ATOM 734 O O . ILE A 1 101 ? 20.437 -1.146 -32.434 1.00 95.69 101 ILE A O 1
ATOM 738 N N . GLU A 1 102 ? 20.435 -1.012 -30.190 1.00 92.81 102 GLU A N 1
ATOM 739 C CA . GLU A 1 102 ? 21.709 -0.296 -30.083 1.00 92.81 102 GLU A CA 1
ATOM 740 C C . GLU A 1 102 ? 22.855 -1.111 -30.688 1.00 92.81 102 GLU A C 1
ATOM 742 O O . GLU A 1 102 ? 23.588 -0.586 -31.523 1.00 92.81 102 GLU A O 1
ATOM 747 N N . TYR A 1 103 ? 22.958 -2.406 -30.368 1.00 93.94 103 TYR A N 1
ATOM 748 C CA . TYR A 1 103 ? 23.984 -3.288 -30.932 1.00 93.94 103 TYR A CA 1
ATOM 749 C C . TYR A 1 103 ? 23.904 -3.384 -32.460 1.00 93.94 103 TYR A C 1
ATOM 751 O O . TYR A 1 103 ? 24.926 -3.414 -33.137 1.00 93.94 103 TYR A O 1
ATOM 759 N N . ARG A 1 104 ? 22.690 -3.407 -33.019 1.00 93.00 104 ARG A N 1
ATOM 760 C CA . ARG A 1 104 ? 22.470 -3.515 -34.470 1.00 93.00 104 ARG A CA 1
ATOM 761 C C . ARG A 1 104 ? 22.706 -2.218 -35.240 1.00 93.00 104 ARG A C 1
ATOM 763 O O . ARG A 1 104 ? 22.829 -2.271 -36.462 1.00 93.00 104 ARG A O 1
ATOM 770 N N . LEU A 1 105 ? 22.686 -1.073 -34.564 1.00 91.06 105 LEU A N 1
ATOM 771 C CA . LEU A 1 105 ? 22.924 0.240 -35.168 1.00 91.06 105 LEU A CA 1
ATOM 772 C C . LEU A 1 105 ? 24.405 0.655 -35.135 1.00 91.06 105 LEU A C 1
ATOM 774 O O . LEU A 1 105 ? 24.742 1.683 -35.725 1.00 91.06 105 LEU A O 1
ATOM 778 N N . CYS A 1 106 ? 25.256 -0.120 -34.456 1.00 73.56 106 CYS A N 1
ATOM 779 C CA . CYS A 1 106 ? 26.695 0.104 -34.307 1.00 73.56 106 CYS A CA 1
ATOM 780 C C . CYS A 1 106 ? 27.530 -0.671 -35.336 1.00 73.56 106 CYS A C 1
ATOM 782 O O . CYS A 1 106 ? 27.149 -1.809 -35.691 1.00 73.56 106 CYS A O 1
#

pLDDT: mean 79.71, std 16.95, range [43.72, 96.12]

Radius of gyration: 24.08 Å; chains: 1; bounding box: 53×51×59 Å